Protein AF-A0A7S3WR28-F1 (afdb_monomer_lite)

Organism: Emiliania huxleyi (NCBI:txid2903)

Secondary structure (DSSP, 8-state):
---PPP------------PPP--------------SS---EEEEEE-HHHHEEGGGTEE-HHHHHHHHHHHHHHHHTT-EEEEEE-THHHHHHHHHT-SS--

Radius of gyration: 24.47 Å; chains: 1; bounding box: 45×27×89 Å

Structure (mmCIF, N/CA/C/O backbone):
data_AF-A0A7S3WR28-F1
#
_entry.id   AF-A0A7S3WR28-F1
#
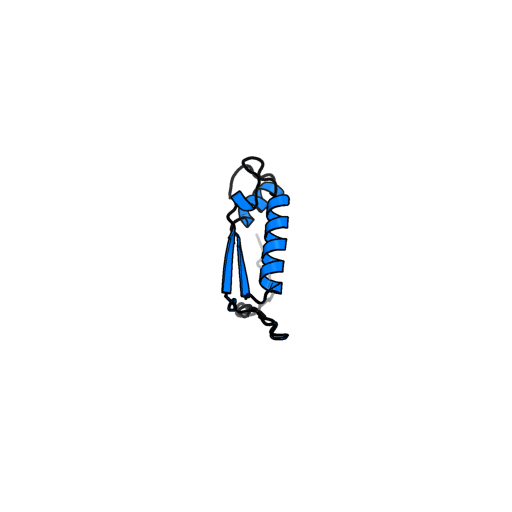loop_
_atom_site.group_PDB
_atom_site.id
_atom_site.type_symbol
_atom_site.label_atom_id
_atom_site.label_alt_id
_atom_site.label_comp_id
_atom_site.label_asym_id
_atom_site.label_entity_id
_atom_site.label_seq_id
_atom_site.pdbx_PDB_ins_code
_atom_site.Cartn_x
_atom_site.Cartn_y
_atom_site.Cartn_z
_atom_site.occupancy
_atom_site.B_iso_or_equiv
_atom_site.auth_seq_id
_atom_site.auth_comp_id
_atom_site.auth_asym_id
_atom_site.auth_atom_id
_atom_site.pdbx_PDB_model_num
ATOM 1 N N . VAL A 1 1 ? -15.924 11.442 -62.438 1.00 41.03 1 VAL A N 1
ATOM 2 C CA . VAL A 1 1 ? -15.064 10.843 -61.392 1.00 41.03 1 VAL A CA 1
ATOM 3 C C . VAL A 1 1 ? -15.562 11.322 -60.028 1.00 41.03 1 VAL A C 1
ATOM 5 O O . VAL A 1 1 ? -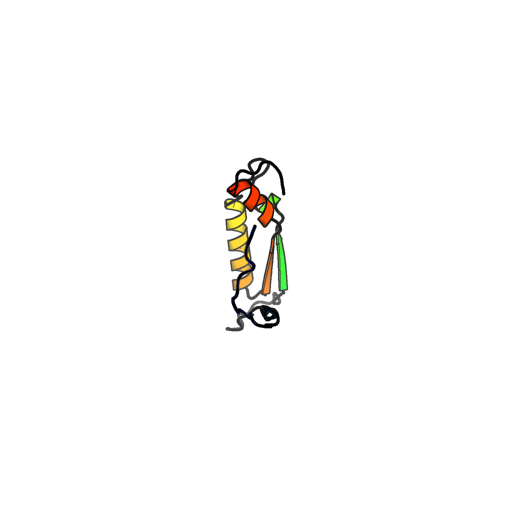15.716 12.518 -59.855 1.00 41.03 1 VAL A O 1
ATOM 8 N N . LYS A 1 2 ? -15.921 10.363 -59.160 1.00 35.69 2 LYS A N 1
ATOM 9 C CA . LYS A 1 2 ? -16.409 10.425 -57.759 1.00 35.69 2 LYS A CA 1
ATOM 10 C C . LYS A 1 2 ? -17.576 11.361 -57.362 1.00 35.69 2 LYS A C 1
ATOM 12 O O . LYS A 1 2 ? -17.423 12.540 -57.084 1.00 35.69 2 LYS A O 1
ATOM 17 N N . THR A 1 3 ? -18.720 10.692 -57.241 1.00 40.25 3 THR A N 1
ATOM 18 C CA . THR A 1 3 ? -19.959 10.932 -56.490 1.00 40.25 3 THR A CA 1
ATOM 19 C C . THR A 1 3 ? -19.765 11.501 -55.074 1.00 40.25 3 THR A C 1
ATOM 21 O O . THR A 1 3 ? -18.980 10.956 -54.300 1.00 40.25 3 THR A O 1
ATOM 24 N N . LEU A 1 4 ? -20.548 12.526 -54.713 1.00 44.28 4 LEU A N 1
ATOM 25 C CA . LEU A 1 4 ? -20.804 12.953 -53.330 1.00 44.28 4 LEU A CA 1
ATOM 26 C C . LEU A 1 4 ? -22.114 12.310 -52.838 1.00 44.28 4 LEU A C 1
ATOM 28 O O . LEU A 1 4 ? -23.133 12.333 -53.523 1.00 44.28 4 LEU A O 1
ATOM 32 N N . THR A 1 5 ? -22.030 11.675 -51.675 1.00 51.81 5 THR A N 1
ATOM 33 C CA . THR A 1 5 ? -23.030 10.839 -50.990 1.00 51.81 5 THR A CA 1
ATOM 34 C C . THR A 1 5 ? -24.138 11.641 -50.287 1.00 51.81 5 THR A C 1
ATOM 36 O O . THR A 1 5 ? -23.849 12.726 -49.785 1.00 51.81 5 THR A O 1
ATOM 39 N N . PRO A 1 6 ? -25.365 11.099 -50.130 1.00 45.88 6 PRO A N 1
ATOM 40 C CA . PRO A 1 6 ? -26.361 11.612 -49.189 1.00 45.88 6 PRO A CA 1
ATOM 41 C C . PRO A 1 6 ? -26.236 10.915 -47.818 1.00 45.88 6 PRO A C 1
ATOM 43 O O . PRO A 1 6 ? -25.781 9.774 -47.753 1.00 45.88 6 PRO A O 1
ATOM 46 N N . GLY A 1 7 ? -26.706 11.545 -46.733 1.00 44.50 7 GLY A N 1
ATOM 47 C CA . GLY A 1 7 ? -27.046 10.805 -45.506 1.00 44.50 7 GLY A CA 1
ATOM 48 C C . GLY A 1 7 ? -26.802 11.516 -44.175 1.00 44.50 7 GLY A C 1
ATOM 49 O O . GLY A 1 7 ? -25.685 11.589 -43.686 1.00 44.50 7 GLY A O 1
ATOM 50 N N . VAL A 1 8 ? -27.910 11.976 -43.603 1.00 52.88 8 VAL A N 1
ATOM 51 C CA . VAL A 1 8 ? -28.191 12.484 -42.250 1.00 52.88 8 VAL A CA 1
ATOM 52 C C . VAL A 1 8 ? -27.505 11.706 -41.109 1.00 52.88 8 VAL A C 1
ATOM 54 O O . VAL A 1 8 ? -27.490 10.479 -41.117 1.00 52.88 8 VAL A O 1
ATOM 57 N N . GLY A 1 9 ? -27.055 12.417 -40.068 1.00 39.56 9 GLY A N 1
ATOM 58 C CA . GLY A 1 9 ? -26.686 11.826 -38.777 1.00 39.56 9 GLY A CA 1
ATOM 59 C C . GLY A 1 9 ? -26.153 12.861 -37.786 1.00 39.56 9 GLY A C 1
ATOM 60 O O . GLY A 1 9 ? -24.954 13.109 -37.733 1.00 39.56 9 GLY A O 1
ATOM 61 N N . SER A 1 10 ? -27.032 13.484 -37.000 1.00 55.06 10 SER A N 1
ATOM 62 C CA . SER A 1 10 ? -26.626 14.248 -35.814 1.00 55.06 10 SER A CA 1
ATOM 63 C C . SER A 1 10 ? -26.111 13.295 -34.730 1.00 55.06 10 SER A C 1
ATOM 65 O O . SER A 1 10 ? -26.762 12.282 -34.475 1.00 55.06 10 SER A O 1
ATOM 67 N N . PRO A 1 11 ? -25.054 13.667 -33.990 1.00 49.28 11 PRO A N 1
ATOM 68 C CA . PRO A 1 11 ? -24.978 13.262 -32.598 1.00 49.28 11 PRO A CA 1
ATOM 69 C C . PRO A 1 11 ? -24.785 14.473 -31.682 1.00 49.28 11 PRO A C 1
ATOM 71 O O . PRO A 1 11 ? -23.755 15.137 -31.669 1.00 49.28 11 PRO A O 1
ATOM 74 N N . LEU A 1 12 ? -25.849 14.730 -30.923 1.00 50.16 12 LEU A N 1
ATOM 75 C CA . LEU A 1 12 ? -25.825 14.830 -29.466 1.00 50.16 12 LEU A CA 1
ATOM 76 C C . LEU A 1 12 ? -24.711 15.697 -28.861 1.00 50.16 12 LEU A C 1
ATOM 78 O O . LEU A 1 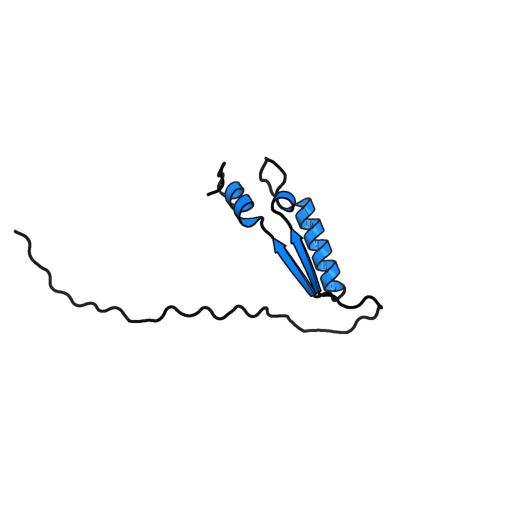12 ? -23.639 15.232 -28.482 1.00 50.16 12 LEU A O 1
ATOM 82 N N . SER A 1 13 ? -25.079 16.961 -28.655 1.00 48.81 13 SER A N 1
ATOM 83 C CA . SER A 1 13 ? -24.653 17.739 -27.495 1.00 48.81 13 SER A CA 1
ATOM 84 C C . SER A 1 13 ? -24.848 16.918 -26.215 1.00 48.81 13 SER A C 1
ATOM 86 O O . SER A 1 13 ? -25.954 16.459 -25.926 1.00 48.81 13 SER A O 1
ATOM 88 N N . GLY A 1 14 ? -23.778 16.741 -25.450 1.00 53.94 14 GLY A N 1
ATOM 89 C CA . GLY A 1 14 ? -23.828 16.231 -24.087 1.00 53.94 14 GLY A CA 1
ATOM 90 C C . GLY A 1 14 ? -22.627 16.773 -23.317 1.00 53.94 14 GLY A C 1
ATOM 91 O O . GLY A 1 14 ? -21.497 16.521 -23.739 1.00 53.94 14 GLY A O 1
ATOM 92 N N . PRO A 1 15 ? -22.812 17.540 -22.228 1.00 53.28 15 PRO A N 1
ATOM 93 C CA . PRO A 1 15 ? -21.691 17.955 -21.400 1.00 53.28 15 PRO A CA 1
ATOM 94 C C . PRO A 1 15 ? -21.058 16.715 -20.768 1.00 53.28 15 PRO A C 1
ATOM 96 O O . PRO A 1 15 ? -21.758 15.827 -20.277 1.00 53.28 15 PRO A O 1
ATOM 99 N N . MET A 1 16 ? -19.725 16.663 -20.791 1.00 52.41 16 MET A N 1
ATOM 100 C CA . MET A 1 16 ? -18.943 15.673 -20.060 1.00 52.41 16 MET A CA 1
ATOM 101 C C . MET A 1 16 ? -19.457 15.621 -18.622 1.00 52.41 16 MET A C 1
ATOM 103 O O . MET A 1 16 ? -19.390 16.613 -17.897 1.00 52.41 16 MET A O 1
ATOM 107 N N . SER A 1 17 ? -20.027 14.474 -18.252 1.00 52.66 17 SER A N 1
ATOM 108 C CA . SER A 1 17 ? -20.491 14.195 -16.902 1.00 52.66 17 SER A CA 1
ATOM 109 C C . SER A 1 17 ? -19.357 14.516 -15.935 1.00 52.66 17 SER A C 1
ATOM 111 O O . SER A 1 17 ? -18.307 13.874 -15.942 1.00 52.66 17 SER A O 1
ATOM 113 N N . SER A 1 18 ? -19.559 15.557 -15.133 1.00 51.09 18 SER A N 1
ATOM 114 C CA . SER A 1 18 ? -18.756 15.826 -13.956 1.00 51.09 18 SER A CA 1
ATOM 115 C C . SER A 1 18 ? -18.810 14.576 -13.086 1.00 51.09 18 SER A C 1
ATOM 117 O O . SER A 1 18 ? -19.857 14.273 -12.507 1.00 51.09 18 SER A O 1
ATOM 119 N N . HIS A 1 19 ? -17.708 13.833 -13.001 1.00 43.03 19 HIS A N 1
ATOM 120 C CA . HIS A 1 19 ? -17.576 12.824 -11.963 1.00 43.03 19 HIS A CA 1
ATOM 121 C C . HIS A 1 19 ? -17.836 13.517 -10.619 1.00 43.03 19 HIS A C 1
ATOM 123 O O . HIS A 1 19 ? -17.161 14.509 -10.320 1.00 43.03 19 HIS A O 1
ATOM 129 N N . PRO A 1 20 ? -18.813 13.059 -9.816 1.00 54.53 20 PRO A N 1
ATOM 130 C CA . PRO A 1 20 ? -18.969 13.598 -8.480 1.00 54.53 20 PRO A CA 1
ATOM 131 C C . PRO A 1 20 ? -17.658 13.360 -7.720 1.00 54.53 20 PRO A C 1
ATOM 133 O O . PRO A 1 20 ? -17.039 12.302 -7.900 1.00 54.53 20 PRO A O 1
ATOM 136 N N . PRO A 1 21 ? -17.212 14.304 -6.875 1.00 58.47 21 PRO A N 1
ATOM 137 C CA . PRO A 1 21 ? -16.096 14.039 -5.986 1.00 58.47 21 PRO A CA 1
ATOM 138 C C . PRO A 1 21 ? -16.422 12.771 -5.194 1.00 58.47 21 PRO A C 1
ATOM 140 O O . PRO A 1 21 ? -17.474 12.684 -4.551 1.00 58.47 21 PRO A O 1
ATOM 143 N N . VAL A 1 22 ? -15.537 11.769 -5.270 1.00 57.19 22 VAL A N 1
ATOM 144 C CA . VAL A 1 22 ? -15.604 10.600 -4.394 1.00 57.19 22 VAL A CA 1
ATOM 145 C C . VAL A 1 22 ? -15.491 11.149 -2.978 1.00 57.19 22 VAL A C 1
ATOM 147 O O . VAL A 1 22 ? -14.435 11.573 -2.516 1.00 57.19 22 VAL A O 1
ATOM 150 N N . SER A 1 23 ? -16.632 11.250 -2.310 1.00 44.53 23 SER A N 1
ATOM 151 C CA . SER A 1 23 ? -16.656 11.584 -0.899 1.00 44.53 23 SER A CA 1
ATOM 152 C C . SER A 1 23 ? -16.077 10.360 -0.196 1.00 44.53 23 SER A C 1
ATOM 154 O O . SER A 1 23 ? -16.617 9.264 -0.395 1.00 44.53 23 SER A O 1
ATOM 156 N N . PRO A 1 24 ? -14.978 10.474 0.573 1.00 47.62 24 PRO A N 1
ATOM 157 C CA . PRO A 1 24 ? -14.525 9.355 1.374 1.00 47.62 24 PRO A CA 1
ATOM 158 C C . PRO A 1 24 ? -15.686 8.988 2.295 1.00 47.62 24 PRO A C 1
ATOM 160 O O . PRO A 1 24 ? -16.102 9.779 3.141 1.00 47.62 24 PRO A O 1
ATOM 163 N N . LYS A 1 25 ? -16.260 7.799 2.088 1.00 51.78 25 LYS A N 1
ATOM 164 C CA . LYS A 1 25 ? -17.214 7.214 3.025 1.00 51.78 25 LYS A CA 1
ATOM 165 C C . LYS A 1 25 ? -16.424 6.879 4.286 1.00 51.78 25 LYS A C 1
ATOM 167 O O . LYS A 1 25 ? -15.958 5.756 4.450 1.00 51.78 25 LYS A O 1
ATOM 172 N N . LEU A 1 26 ? -16.230 7.875 5.148 1.00 55.16 26 LEU A N 1
ATOM 173 C CA . LEU A 1 26 ? -15.760 7.670 6.506 1.00 55.16 26 LEU A CA 1
ATOM 174 C C . LEU A 1 26 ? -16.926 7.023 7.252 1.00 55.16 26 LEU A C 1
ATOM 176 O O . LEU A 1 26 ? -17.815 7.700 7.769 1.00 55.16 26 LEU A O 1
ATOM 180 N N . SER A 1 27 ? -16.977 5.695 7.189 1.00 53.34 27 SER A N 1
ATOM 181 C CA . SER A 1 27 ? -17.922 4.874 7.930 1.00 53.34 27 SER A CA 1
ATOM 182 C C . SER A 1 27 ? -17.753 5.173 9.417 1.00 53.34 27 SER A C 1
ATOM 184 O O . SER A 1 27 ? -16.829 4.671 10.054 1.00 53.34 27 SER A O 1
ATOM 186 N N . ARG A 1 28 ? -18.626 6.013 9.971 1.00 66.06 28 ARG A N 1
ATOM 187 C CA . ARG A 1 28 ? -18.820 6.077 11.415 1.00 66.06 28 ARG A CA 1
ATOM 188 C C . ARG A 1 28 ? -19.801 4.984 11.778 1.00 66.06 28 ARG A C 1
ATOM 190 O O . ARG A 1 28 ? -21.005 5.179 11.663 1.00 66.06 28 ARG A O 1
ATOM 197 N N . ASP A 1 29 ? -19.269 3.858 12.224 1.00 60.69 29 ASP A N 1
ATOM 198 C CA . ASP A 1 29 ? -19.992 3.019 13.162 1.00 60.69 29 ASP A CA 1
ATOM 199 C C . ASP A 1 29 ? -19.019 2.461 14.212 1.00 60.69 29 ASP A C 1
ATOM 201 O O . ASP A 1 29 ? -18.128 1.677 13.888 1.00 60.69 29 ASP A O 1
ATOM 205 N N . ARG A 1 30 ? -19.249 2.895 15.461 1.00 59.88 30 ARG A N 1
ATOM 206 C CA . ARG A 1 30 ? -19.081 2.150 16.723 1.00 59.88 30 ARG A CA 1
ATOM 207 C C . ARG A 1 30 ? -18.000 2.540 17.761 1.00 59.88 30 ARG A C 1
ATOM 209 O O . ARG A 1 30 ? -16.815 2.654 17.482 1.00 59.88 30 ARG A O 1
ATOM 216 N N . ALA A 1 31 ? -18.556 2.624 18.983 1.00 53.34 31 ALA A N 1
ATOM 217 C CA . ALA A 1 31 ? -18.125 2.460 20.384 1.00 53.34 31 ALA A CA 1
ATOM 218 C C . ALA A 1 31 ? -16.801 3.061 20.915 1.00 53.34 31 ALA A C 1
ATOM 220 O O . ALA A 1 31 ? -15.735 2.812 20.362 1.00 53.34 31 ALA A O 1
ATOM 221 N N . PRO A 1 32 ? -16.844 3.742 22.084 1.00 57.22 32 PRO A N 1
ATOM 222 C CA . PRO A 1 32 ? -15.655 4.191 22.795 1.00 57.22 32 PRO A CA 1
ATOM 223 C C . PRO A 1 32 ? -15.057 3.035 23.614 1.00 57.22 32 PRO A C 1
ATOM 225 O O . PRO A 1 32 ? -15.641 2.591 24.601 1.00 57.22 32 PRO A O 1
ATOM 228 N N . GLY A 1 33 ? -13.889 2.545 23.203 1.00 50.09 33 GLY A N 1
ATOM 229 C CA . GLY A 1 33 ? -13.024 1.703 24.032 1.00 50.09 33 GLY A CA 1
ATOM 230 C C . GLY A 1 33 ? -12.023 2.581 24.781 1.00 50.09 33 GLY A C 1
ATOM 231 O O . GLY A 1 33 ? -11.346 3.395 24.159 1.00 50.09 33 GLY A O 1
ATOM 232 N N . GLY A 1 34 ? -11.983 2.466 26.109 1.00 55.44 34 GLY A N 1
ATOM 233 C CA . GLY A 1 34 ? -11.147 3.280 26.991 1.00 55.44 34 GLY A CA 1
ATOM 234 C C . GLY A 1 34 ? -9.642 3.011 26.877 1.00 55.44 34 GLY A C 1
ATOM 235 O O . GLY A 1 34 ? -9.210 1.903 26.568 1.00 55.44 34 GLY A O 1
ATOM 236 N N . GLY A 1 35 ? -8.866 4.053 27.178 1.00 51.31 35 GLY A N 1
ATOM 237 C CA . GLY A 1 35 ? -7.405 4.067 27.226 1.00 51.31 35 GLY A CA 1
ATOM 238 C C . GLY A 1 35 ? -6.887 5.411 26.722 1.00 51.31 35 GLY A C 1
ATOM 239 O O . GLY A 1 35 ? -7.108 5.757 25.567 1.00 51.31 35 GLY A O 1
ATOM 240 N N . ASP A 1 36 ? -6.254 6.182 27.602 1.00 58.03 36 ASP A N 1
ATOM 241 C CA . ASP A 1 36 ? -5.774 7.556 27.397 1.00 58.03 36 ASP A CA 1
ATOM 242 C C . ASP A 1 36 ? -4.574 7.631 26.430 1.00 58.03 36 ASP A C 1
ATOM 244 O O . ASP A 1 36 ? -3.435 7.905 26.792 1.00 58.03 36 ASP A O 1
ATOM 248 N N . GLY A 1 37 ? -4.836 7.312 25.167 1.00 61.38 37 GLY A N 1
ATOM 249 C CA . GLY A 1 37 ? -4.007 7.643 24.021 1.00 61.38 37 GLY A CA 1
ATOM 250 C C . GLY A 1 37 ? -4.956 8.183 22.967 1.00 61.38 37 GLY A C 1
ATOM 251 O O . GLY A 1 37 ? -5.633 7.409 22.296 1.00 61.38 37 GLY A O 1
ATOM 252 N N . GLY A 1 38 ? -5.090 9.508 22.898 1.00 79.75 38 GLY A N 1
ATOM 253 C CA . GLY A 1 38 ? -6.088 10.165 22.058 1.00 79.75 38 GLY A CA 1
ATOM 254 C C . GLY A 1 38 ? -6.135 9.603 20.632 1.00 79.75 38 GLY A C 1
ATOM 255 O O . GLY A 1 38 ? -5.107 9.324 20.013 1.00 79.75 38 GLY A O 1
ATOM 256 N N . ARG A 1 39 ? -7.352 9.443 20.100 1.00 87.19 39 ARG A N 1
ATOM 257 C CA . ARG A 1 39 ? -7.564 9.147 18.678 1.00 87.19 39 ARG A CA 1
ATOM 258 C C . ARG A 1 39 ? -6.850 10.209 17.835 1.00 87.19 39 ARG A C 1
ATOM 260 O O . ARG A 1 39 ? -6.979 11.403 18.096 1.00 87.19 39 ARG A O 1
ATOM 267 N N . CYS A 1 40 ? -6.132 9.767 16.813 1.00 93.00 40 CYS A N 1
ATOM 268 C CA . CYS A 1 40 ? -5.316 10.630 15.965 1.00 93.00 40 CYS A CA 1
ATOM 269 C C . CYS A 1 40 ? -5.552 10.271 14.508 1.00 93.00 40 CYS A C 1
ATOM 271 O O . CYS A 1 40 ? -5.781 9.102 14.187 1.00 93.00 40 CYS A O 1
ATOM 273 N N . THR A 1 41 ? -5.419 11.267 13.638 1.00 96.75 41 THR A N 1
ATOM 274 C CA . THR A 1 41 ? -5.289 11.036 12.203 1.00 96.75 41 THR A CA 1
ATOM 275 C C . THR A 1 41 ? -3.837 10.707 11.889 1.00 96.75 41 THR A C 1
ATOM 277 O O . THR A 1 41 ? -2.945 11.515 12.145 1.00 96.75 41 THR A O 1
ATOM 280 N N . ILE A 1 42 ? -3.591 9.525 11.331 1.00 97.44 42 ILE A N 1
ATOM 281 C CA . ILE A 1 42 ? -2.256 9.022 11.009 1.00 97.44 42 ILE A CA 1
ATOM 282 C C . ILE A 1 42 ? -2.140 8.884 9.495 1.00 97.44 42 ILE A C 1
ATOM 284 O O . ILE A 1 42 ? -2.831 8.073 8.877 1.00 97.44 42 ILE A O 1
ATOM 288 N N . VAL A 1 43 ? -1.234 9.657 8.896 1.00 97.38 43 VAL A N 1
ATOM 289 C CA . VAL A 1 43 ? -0.895 9.547 7.474 1.00 97.38 43 VAL A CA 1
ATOM 290 C C . VAL A 1 43 ? 0.372 8.715 7.337 1.00 97.38 43 VAL A C 1
ATOM 292 O O . VAL A 1 43 ? 1.460 9.152 7.705 1.00 97.38 43 VAL A O 1
ATOM 295 N N . VAL A 1 44 ? 0.238 7.516 6.782 1.00 97.00 44 VAL A N 1
ATOM 296 C CA . VAL A 1 44 ? 1.366 6.638 6.478 1.00 97.00 44 VAL A CA 1
ATOM 297 C C . VAL A 1 44 ? 1.724 6.810 5.011 1.00 97.00 44 VAL A C 1
ATOM 299 O O . VAL A 1 44 ? 0.931 6.501 4.122 1.00 97.00 44 VAL A O 1
ATOM 302 N N . LYS A 1 45 ? 2.929 7.314 4.746 1.00 96.12 45 LYS A N 1
ATOM 303 C CA . LYS A 1 45 ? 3.466 7.434 3.390 1.00 96.12 45 LYS A CA 1
ATOM 304 C C . LYS A 1 45 ? 4.467 6.318 3.130 1.00 96.12 45 LYS A C 1
ATOM 306 O O . LYS A 1 45 ? 5.410 6.145 3.894 1.00 96.12 45 LYS A O 1
ATOM 311 N N . VAL A 1 46 ? 4.297 5.624 2.010 1.00 94.62 46 VAL A N 1
ATOM 312 C CA . VAL A 1 46 ? 5.224 4.590 1.540 1.00 94.62 46 VAL A CA 1
ATOM 313 C C . VAL A 1 46 ? 5.762 4.927 0.155 1.00 94.62 46 VAL A C 1
ATOM 315 O O . VAL A 1 46 ? 5.017 5.252 -0.776 1.00 94.62 46 VAL A O 1
ATOM 318 N N . GLY A 1 47 ? 7.086 4.891 0.036 1.00 91.25 47 GLY A N 1
ATOM 319 C CA . GLY A 1 47 ? 7.787 5.119 -1.221 1.00 91.25 47 GLY A CA 1
ATOM 320 C C . GLY A 1 47 ? 7.823 3.865 -2.091 1.00 91.25 47 GLY A C 1
ATOM 321 O O . GLY A 1 47 ? 7.557 2.753 -1.637 1.00 91.25 47 GLY A O 1
ATOM 322 N N . THR A 1 48 ? 8.207 4.037 -3.354 1.00 87.94 48 THR A N 1
ATOM 323 C CA . THR A 1 48 ? 8.332 2.934 -4.317 1.00 87.94 48 THR A CA 1
ATOM 324 C C . THR A 1 48 ? 9.332 1.872 -3.848 1.00 87.94 48 THR A C 1
ATOM 326 O O . THR A 1 48 ? 9.034 0.688 -3.943 1.00 87.94 48 THR A O 1
ATOM 329 N N . SER A 1 49 ? 10.458 2.273 -3.250 1.00 86.50 49 SER A N 1
ATOM 330 C CA . SER A 1 49 ? 11.470 1.365 -2.680 1.00 86.50 49 SER A CA 1
ATOM 331 C C . SER A 1 49 ? 11.007 0.600 -1.435 1.00 86.50 49 SER A C 1
ATOM 333 O O . SER A 1 49 ? 11.625 -0.388 -1.058 1.00 86.50 49 SER A O 1
ATOM 335 N N . SER A 1 50 ? 9.923 1.033 -0.785 1.00 85.00 50 SER A N 1
ATOM 336 C CA . SER A 1 50 ? 9.303 0.302 0.331 1.00 85.00 50 SER A CA 1
ATOM 337 C C . SER A 1 50 ? 8.317 -0.766 -0.153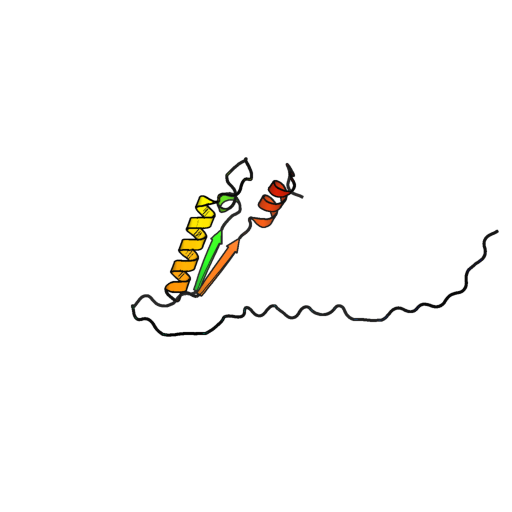 1.00 85.00 50 SER A C 1
ATOM 339 O O . SER A 1 50 ? 7.976 -1.675 0.597 1.00 85.00 50 SER A O 1
ATOM 341 N N . ILE A 1 51 ? 7.835 -0.642 -1.394 1.00 87.00 51 ILE A N 1
ATOM 342 C CA . ILE A 1 51 ? 6.865 -1.554 -2.018 1.00 87.00 51 ILE A CA 1
ATOM 343 C C . ILE A 1 51 ? 7.564 -2.536 -2.965 1.00 87.00 51 ILE A C 1
ATOM 345 O O . ILE A 1 51 ? 7.088 -3.657 -3.138 1.00 87.00 51 ILE A O 1
ATOM 349 N N . LEU A 1 52 ? 8.686 -2.131 -3.562 1.00 86.31 52 LEU A N 1
ATOM 350 C CA . LEU A 1 52 ? 9.483 -2.923 -4.495 1.00 86.31 52 LEU A CA 1
ATOM 351 C C . LEU A 1 52 ? 10.839 -3.288 -3.888 1.00 86.31 52 LEU A C 1
ATOM 353 O O . LEU A 1 52 ? 11.506 -2.455 -3.281 1.00 86.31 52 LEU A O 1
ATOM 357 N N . ARG A 1 53 ? 11.265 -4.535 -4.085 1.00 81.50 53 ARG A N 1
ATOM 358 C CA . ARG A 1 53 ? 12.555 -5.070 -3.662 1.00 81.50 53 ARG A CA 1
ATOM 359 C C . ARG A 1 53 ? 13.618 -4.739 -4.710 1.00 81.50 53 ARG A C 1
ATOM 361 O O . ARG A 1 53 ? 13.786 -5.475 -5.681 1.00 81.50 53 ARG A O 1
ATOM 368 N N . GLY A 1 54 ? 14.348 -3.656 -4.464 1.00 69.50 54 GLY A N 1
ATOM 369 C CA . GLY A 1 54 ? 15.551 -3.282 -5.209 1.00 69.50 54 GLY A CA 1
ATOM 370 C C . GLY A 1 54 ? 15.391 -3.271 -6.735 1.00 69.50 54 GLY A C 1
ATOM 371 O O . GLY A 1 54 ? 14.301 -3.146 -7.290 1.00 69.50 54 GLY A O 1
ATOM 372 N N . ASP A 1 55 ? 16.522 -3.439 -7.392 1.00 62.69 55 ASP A N 1
ATOM 373 C CA . ASP A 1 55 ? 16.778 -3.544 -8.828 1.00 62.69 55 ASP A CA 1
ATOM 374 C C . ASP A 1 55 ? 16.011 -4.678 -9.533 1.00 62.69 55 ASP A C 1
ATOM 376 O O . ASP A 1 55 ? 15.800 -4.617 -10.740 1.00 62.69 55 ASP A O 1
ATOM 380 N N . SER A 1 56 ? 15.486 -5.661 -8.792 1.00 65.19 56 SER A N 1
ATOM 381 C CA . SER A 1 56 ? 14.623 -6.711 -9.359 1.00 65.19 56 SER A CA 1
ATOM 382 C C . SER A 1 56 ? 13.212 -6.231 -9.725 1.00 65.19 56 SER A C 1
ATOM 384 O O . SER A 1 56 ? 12.479 -6.939 -10.415 1.00 65.19 56 SER A O 1
ATOM 386 N N . GLY A 1 57 ? 12.776 -5.079 -9.196 1.00 70.19 57 GLY A N 1
ATOM 387 C CA . GLY A 1 57 ? 11.418 -4.559 -9.388 1.00 70.19 57 GLY A CA 1
ATOM 388 C C . GLY A 1 57 ? 10.305 -5.433 -8.791 1.00 70.19 57 GLY A C 1
ATOM 389 O O . GLY A 1 57 ? 9.130 -5.123 -8.968 1.00 70.19 57 GLY A O 1
ATOM 390 N N . THR A 1 58 ? 10.636 -6.521 -8.088 1.00 82.75 58 THR A N 1
ATOM 391 C CA . THR A 1 58 ? 9.651 -7.449 -7.510 1.00 82.75 58 THR A CA 1
ATOM 392 C C . THR A 1 58 ? 8.962 -6.850 -6.288 1.00 82.75 58 THR A C 1
ATOM 394 O O . THR A 1 58 ? 9.539 -6.030 -5.581 1.00 82.75 58 THR A O 1
ATOM 397 N N . LEU A 1 59 ? 7.724 -7.253 -5.992 1.00 85.88 59 LEU A N 1
ATOM 398 C CA . LEU A 1 59 ? 7.019 -6.769 -4.800 1.00 85.88 59 LEU A CA 1
ATOM 399 C C . LEU A 1 59 ? 7.717 -7.223 -3.505 1.00 85.88 59 LEU A C 1
ATOM 401 O O . LEU A 1 59 ? 7.989 -8.408 -3.301 1.00 85.88 59 LEU A O 1
ATOM 405 N N . ALA A 1 60 ? 7.913 -6.292 -2.573 1.00 90.19 60 ALA A N 1
ATOM 406 C CA . ALA A 1 60 ? 8.384 -6.559 -1.219 1.00 90.19 60 ALA A CA 1
ATOM 407 C C . ALA A 1 60 ? 7.231 -7.091 -0.342 1.00 90.19 60 ALA A C 1
ATOM 409 O O . ALA A 1 60 ? 6.741 -6.410 0.558 1.00 90.19 60 ALA A O 1
ATOM 410 N N . LEU A 1 61 ? 6.772 -8.317 -0.619 1.00 91.50 61 LEU A N 1
ATOM 411 C CA . LEU A 1 61 ? 5.574 -8.898 0.008 1.00 91.50 61 LEU A CA 1
ATOM 412 C C . LEU A 1 61 ? 5.632 -8.922 1.541 1.00 91.50 61 LEU A C 1
ATOM 414 O O . LEU A 1 61 ? 4.643 -8.600 2.189 1.00 91.50 61 LEU A O 1
ATOM 418 N N . SER A 1 62 ? 6.789 -9.237 2.125 1.00 92.38 62 SER A N 1
ATOM 419 C CA . SER A 1 62 ? 6.981 -9.241 3.582 1.00 92.38 62 SER A CA 1
ATOM 420 C C . SER A 1 62 ? 6.769 -7.850 4.192 1.00 92.38 62 SER A C 1
ATOM 422 O O . SER A 1 62 ? 6.118 -7.707 5.224 1.00 92.38 62 SER A O 1
ATOM 424 N N . THR A 1 63 ? 7.272 -6.809 3.523 1.00 91.88 63 THR A N 1
ATOM 425 C CA . THR A 1 63 ? 7.099 -5.413 3.941 1.00 91.88 63 THR A CA 1
ATOM 426 C C . THR A 1 63 ? 5.646 -4.974 3.802 1.00 91.88 63 THR A C 1
ATOM 428 O O . THR A 1 63 ? 5.114 -4.325 4.698 1.00 91.88 63 THR A O 1
ATOM 431 N N . LEU A 1 64 ? 4.982 -5.366 2.711 1.00 93.00 64 LEU A N 1
ATOM 432 C CA . LEU A 1 64 ? 3.560 -5.092 2.502 1.00 93.00 64 LEU A CA 1
ATOM 433 C C . LEU A 1 64 ? 2.681 -5.771 3.558 1.00 93.00 64 LEU A C 1
ATOM 435 O O . LEU A 1 64 ? 1.767 -5.130 4.066 1.00 93.00 64 LEU A O 1
ATOM 439 N N . ALA A 1 65 ? 2.964 -7.023 3.920 1.00 96.25 65 ALA A N 1
ATOM 440 C CA . ALA A 1 65 ? 2.224 -7.739 4.958 1.00 96.25 65 ALA A CA 1
ATOM 441 C C . ALA A 1 65 ? 2.336 -7.029 6.318 1.00 96.25 65 ALA A C 1
ATOM 443 O O . ALA A 1 65 ? 1.320 -6.672 6.911 1.00 96.25 65 ALA A O 1
ATOM 444 N N . CYS A 1 66 ? 3.562 -6.710 6.746 1.00 96.38 66 CYS A N 1
ATOM 445 C CA . CYS A 1 66 ? 3.812 -5.978 7.991 1.00 96.38 66 CYS A CA 1
ATOM 446 C C . CYS A 1 66 ? 3.147 -4.589 7.999 1.00 96.38 66 CYS A C 1
ATOM 448 O O . CYS A 1 66 ? 2.551 -4.170 8.996 1.00 96.38 66 CYS A O 1
ATOM 450 N N . LEU A 1 67 ? 3.185 -3.880 6.866 1.00 95.88 67 LEU A N 1
ATOM 451 C CA . LEU A 1 67 ? 2.484 -2.609 6.707 1.00 95.88 67 LEU A CA 1
ATOM 452 C C . LEU A 1 67 ? 0.974 -2.788 6.898 1.00 95.88 67 LEU A C 1
ATOM 454 O O . LEU A 1 67 ? 0.369 -2.048 7.669 1.00 95.88 67 LEU A O 1
ATOM 458 N N . VAL A 1 68 ? 0.360 -3.764 6.226 1.00 96.88 68 VAL A N 1
ATOM 459 C CA . VAL A 1 68 ? -1.082 -4.028 6.334 1.00 96.88 68 VAL A CA 1
ATOM 460 C C . VAL A 1 68 ? -1.476 -4.377 7.771 1.00 96.88 68 VAL A C 1
ATOM 462 O O . VAL A 1 68 ? -2.440 -3.805 8.278 1.00 96.88 68 VAL A O 1
ATOM 465 N N . GLU A 1 69 ? -0.713 -5.233 8.453 1.00 98.19 69 GLU A N 1
ATOM 466 C CA . GLU A 1 69 ? -0.933 -5.580 9.865 1.00 98.19 69 GLU A CA 1
ATOM 467 C C . GLU A 1 69 ? -0.842 -4.354 10.783 1.00 98.19 69 GLU A C 1
ATOM 469 O O . GLU A 1 69 ? -1.691 -4.150 11.658 1.00 98.19 69 GLU A O 1
ATOM 474 N N . THR A 1 70 ? 0.142 -3.486 10.545 1.00 97.44 70 THR A N 1
ATOM 475 C CA . THR A 1 70 ? 0.318 -2.238 11.298 1.00 97.44 70 THR A CA 1
ATOM 476 C C . THR A 1 70 ? -0.874 -1.300 11.100 1.00 97.44 70 THR A C 1
ATOM 478 O O . THR A 1 70 ? -1.443 -0.799 12.072 1.00 97.44 70 THR A O 1
ATOM 481 N N . LEU A 1 71 ? -1.305 -1.087 9.852 1.00 97.69 71 LEU A N 1
ATOM 482 C CA . LEU A 1 71 ? -2.449 -0.225 9.533 1.00 97.69 71 LEU A CA 1
ATOM 483 C C . LEU A 1 71 ? -3.754 -0.783 10.115 1.00 97.69 71 LEU A C 1
ATOM 485 O O . LEU A 1 71 ? -4.566 -0.022 10.644 1.00 97.69 71 LEU A O 1
ATOM 489 N N . ALA A 1 72 ? -3.950 -2.103 10.053 1.00 97.69 72 ALA A N 1
ATOM 490 C CA . ALA A 1 72 ? -5.100 -2.775 10.650 1.00 97.69 72 ALA A CA 1
ATOM 491 C C . ALA A 1 72 ? -5.121 -2.596 12.173 1.00 97.69 72 ALA A C 1
ATOM 493 O O . ALA A 1 72 ? -6.157 -2.246 12.735 1.00 97.69 72 ALA A O 1
ATOM 494 N N . THR A 1 73 ? -3.967 -2.742 12.828 1.00 97.38 73 THR A N 1
ATOM 495 C CA . THR A 1 73 ? -3.822 -2.542 14.275 1.00 97.38 73 THR A CA 1
ATOM 496 C C . THR A 1 73 ? -4.134 -1.101 14.682 1.00 97.38 73 THR A C 1
ATOM 498 O O . THR A 1 73 ? -4.871 -0.880 15.639 1.00 97.38 73 THR A O 1
ATOM 501 N N . LEU A 1 74 ? -3.627 -0.105 13.947 1.00 96.00 74 LEU A N 1
ATOM 502 C CA . LEU A 1 74 ? -3.911 1.309 14.221 1.00 96.00 74 LEU A CA 1
ATOM 503 C C . LEU A 1 74 ? -5.403 1.634 14.063 1.00 96.00 74 LEU A C 1
ATOM 505 O O . LEU A 1 74 ? -5.977 2.317 14.909 1.00 96.00 74 LEU A O 1
ATOM 509 N N . ARG A 1 75 ? -6.054 1.095 13.027 1.00 95.88 75 ARG A N 1
ATOM 510 C CA . ARG A 1 75 ? -7.506 1.242 12.848 1.00 95.88 75 ARG A CA 1
ATOM 511 C C . ARG A 1 75 ? -8.294 0.560 13.965 1.00 95.88 75 ARG A C 1
ATOM 513 O O . ARG A 1 75 ? -9.241 1.149 14.472 1.00 95.88 75 ARG A O 1
ATOM 520 N N . ALA A 1 76 ? -7.891 -0.642 14.383 1.00 96.00 76 ALA A N 1
ATOM 521 C CA . ALA A 1 76 ? -8.527 -1.367 15.486 1.00 96.00 76 ALA A CA 1
ATOM 522 C C . ALA A 1 76 ? -8.399 -0.632 16.834 1.00 96.00 76 ALA A C 1
ATOM 524 O O . ALA A 1 76 ? -9.273 -0.757 17.685 1.00 96.00 76 ALA A O 1
ATOM 525 N N . ARG A 1 77 ? -7.344 0.175 17.008 1.00 94.56 77 ARG A N 1
ATOM 526 C CA . ARG A 1 77 ? -7.154 1.069 18.164 1.00 94.56 77 ARG A CA 1
ATOM 527 C C . ARG A 1 77 ? -7.962 2.373 18.086 1.00 94.56 77 ARG A C 1
ATOM 529 O O . ARG A 1 77 ? -7.891 3.176 19.007 1.00 94.56 77 ARG A O 1
ATOM 536 N N . GLY A 1 78 ? -8.728 2.595 17.016 1.00 94.81 78 GLY A N 1
ATOM 537 C CA . GLY A 1 78 ? -9.592 3.769 16.863 1.00 94.81 78 GLY A CA 1
ATOM 538 C C . GLY A 1 78 ? -8.927 4.991 16.221 1.00 94.81 78 GLY A C 1
ATOM 539 O O . GLY A 1 78 ? -9.476 6.088 16.310 1.00 94.81 78 GLY A O 1
ATOM 540 N N . HIS A 1 79 ? -7.764 4.834 15.577 1.00 95.69 79 HIS A N 1
ATOM 541 C CA . HIS A 1 79 ? -7.139 5.911 14.804 1.00 95.69 79 HIS A CA 1
ATOM 542 C C . HIS A 1 79 ? -7.742 6.023 13.394 1.00 95.69 79 HIS A C 1
ATOM 544 O O . HIS A 1 79 ? -8.042 5.016 12.745 1.00 95.69 79 HIS A O 1
ATOM 550 N N . ASP A 1 80 ? -7.831 7.253 12.886 1.00 96.25 80 ASP A N 1
ATOM 551 C CA . ASP A 1 80 ? -8.165 7.528 11.489 1.00 96.25 80 ASP A CA 1
ATOM 552 C C . ASP A 1 80 ? -6.897 7.380 10.643 1.00 96.25 80 ASP A C 1
ATOM 554 O O . ASP A 1 80 ? -5.979 8.194 10.721 1.00 96.25 80 ASP A O 1
ATOM 558 N N . VAL A 1 81 ? -6.808 6.321 9.840 1.00 97.06 81 VAL A N 1
ATOM 559 C CA . VAL A 1 81 ? -5.579 5.983 9.107 1.00 97.06 81 VAL A CA 1
ATOM 560 C C . VAL A 1 81 ? -5.728 6.278 7.617 1.00 97.06 81 VAL A C 1
ATOM 562 O O . VAL A 1 81 ? -6.663 5.803 6.973 1.00 97.06 81 VAL A O 1
ATOM 565 N N . VAL A 1 82 ? -4.762 7.003 7.052 1.00 97.62 82 VAL A N 1
ATOM 566 C CA . VAL A 1 82 ? -4.649 7.292 5.616 1.00 97.62 82 VAL A CA 1
ATOM 567 C C . VAL A 1 82 ? -3.332 6.726 5.092 1.00 97.62 82 VAL A C 1
ATOM 569 O O . VAL A 1 82 ? -2.267 7.058 5.602 1.00 97.62 82 VAL A O 1
ATOM 572 N N . LEU A 1 83 ? -3.391 5.895 4.050 1.00 96.88 83 LEU A N 1
ATOM 573 C CA . LEU A 1 83 ? -2.212 5.371 3.356 1.00 96.88 83 LEU A CA 1
ATOM 574 C C . LEU A 1 83 ? -1.993 6.125 2.038 1.00 96.88 83 LEU A C 1
ATOM 576 O O . LEU A 1 83 ? -2.898 6.202 1.210 1.00 96.88 83 LEU A O 1
ATOM 580 N N . VAL A 1 84 ? -0.776 6.622 1.814 1.00 97.31 84 VAL A N 1
ATOM 581 C CA . VAL A 1 84 ? -0.351 7.272 0.564 1.00 97.31 84 VAL A CA 1
ATOM 582 C C . VAL A 1 84 ? 0.826 6.502 -0.032 1.00 97.31 84 VAL A C 1
ATOM 584 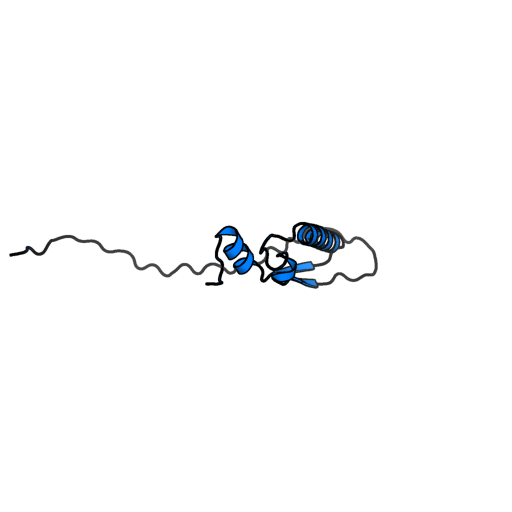O O . VAL A 1 84 ? 1.836 6.310 0.643 1.00 97.31 84 VAL A O 1
ATOM 587 N N . SER A 1 85 ? 0.735 6.087 -1.302 1.00 93.44 85 SER A N 1
ATOM 588 C CA . SER A 1 85 ? 1.784 5.296 -1.968 1.00 93.44 85 SER A CA 1
ATOM 589 C C . SER A 1 85 ? 2.195 5.852 -3.337 1.00 93.44 85 SER A C 1
ATOM 591 O O . SER A 1 85 ? 1.351 6.343 -4.081 1.00 93.44 85 SER A O 1
ATOM 593 N N . SER A 1 86 ? 3.488 5.765 -3.683 1.00 88.62 86 SER A N 1
ATOM 594 C CA . SER A 1 86 ? 4.035 6.179 -4.995 1.00 88.62 86 SER A CA 1
ATOM 595 C C . SER A 1 86 ? 4.335 5.014 -5.955 1.00 88.62 86 SER A C 1
ATOM 597 O O . SER A 1 86 ? 4.770 5.241 -7.083 1.00 88.62 86 SER A O 1
ATOM 599 N N . GLY A 1 87 ? 4.142 3.764 -5.517 1.00 87.19 87 GLY A N 1
ATOM 600 C CA . GLY A 1 87 ? 4.658 2.557 -6.179 1.00 87.19 87 GLY A CA 1
ATOM 601 C C . GLY A 1 87 ? 3.974 2.142 -7.487 1.00 87.19 87 GLY A C 1
ATOM 602 O O . GLY A 1 87 ? 4.452 1.215 -8.134 1.00 87.19 87 GLY A O 1
ATOM 603 N N . ALA A 1 88 ? 2.894 2.811 -7.903 1.00 90.69 88 ALA A N 1
ATOM 604 C CA . ALA A 1 88 ? 2.064 2.388 -9.036 1.00 90.69 88 ALA A CA 1
ATOM 605 C C . ALA A 1 88 ? 2.851 2.227 -10.350 1.00 90.69 88 ALA A C 1
ATOM 607 O O . ALA A 1 88 ? 2.724 1.201 -11.014 1.00 90.69 88 ALA A O 1
ATOM 608 N N . VAL A 1 89 ? 3.703 3.200 -10.695 1.00 90.69 89 VAL A N 1
ATOM 609 C CA . VAL A 1 89 ? 4.486 3.161 -11.943 1.00 90.69 89 VAL A CA 1
ATOM 610 C C . VAL A 1 89 ? 5.509 2.026 -11.917 1.00 90.69 89 VAL A C 1
ATOM 612 O O . VAL A 1 89 ? 5.587 1.264 -12.870 1.00 90.69 89 VAL A O 1
ATOM 615 N N . GLY A 1 90 ? 6.250 1.862 -10.816 1.00 87.56 90 GLY A N 1
ATOM 616 C CA . GLY A 1 90 ? 7.261 0.804 -10.711 1.00 87.56 90 GLY A CA 1
ATOM 617 C C . GLY A 1 90 ? 6.653 -0.602 -10.750 1.00 87.56 90 GLY A C 1
ATOM 618 O O . GLY A 1 90 ? 7.163 -1.473 -11.447 1.00 87.56 90 GLY A O 1
ATOM 619 N N . VAL A 1 91 ? 5.513 -0.803 -10.076 1.00 88.50 91 VAL A N 1
ATOM 620 C CA . VAL A 1 91 ? 4.742 -2.056 -10.160 1.00 88.50 91 VAL A CA 1
ATOM 621 C C . VAL A 1 91 ? 4.246 -2.294 -11.588 1.00 88.50 91 VAL A C 1
ATOM 623 O O . VAL A 1 91 ? 4.302 -3.420 -12.078 1.00 88.50 91 VAL A O 1
ATOM 626 N N . GLY A 1 92 ? 3.766 -1.247 -12.266 1.00 89.62 92 GLY A N 1
ATOM 627 C CA . GLY A 1 92 ? 3.336 -1.314 -13.662 1.00 89.62 92 GLY A CA 1
ATOM 628 C C . GLY A 1 92 ? 4.467 -1.734 -14.599 1.00 89.62 92 GLY A C 1
ATOM 629 O O . GLY A 1 92 ? 4.302 -2.697 -15.342 1.00 89.62 92 GLY A O 1
ATOM 630 N N . CYS A 1 93 ? 5.630 -1.082 -14.509 1.00 89.81 93 CYS A N 1
ATOM 631 C CA . CYS A 1 93 ? 6.820 -1.438 -15.285 1.00 89.81 93 CYS A CA 1
ATOM 632 C C . CYS A 1 93 ? 7.219 -2.902 -15.064 1.00 89.81 93 CYS A C 1
ATOM 634 O O . CYS A 1 93 ? 7.408 -3.625 -16.037 1.00 89.81 93 CYS A O 1
ATOM 636 N N . GLN A 1 94 ? 7.247 -3.375 -13.811 1.00 85.88 94 GLN A N 1
ATOM 637 C CA . GLN A 1 94 ? 7.562 -4.774 -13.511 1.00 85.88 94 GLN A CA 1
ATOM 638 C C . GLN A 1 94 ? 6.539 -5.746 -14.120 1.00 85.88 94 GLN A C 1
ATOM 640 O O . GLN A 1 94 ? 6.920 -6.746 -14.723 1.00 85.88 94 GLN A O 1
ATOM 645 N N . ARG A 1 95 ? 5.237 -5.462 -13.990 1.00 86.62 95 ARG A N 1
ATOM 646 C CA . ARG A 1 95 ? 4.174 -6.318 -14.546 1.00 86.62 95 ARG A CA 1
ATOM 647 C C . ARG A 1 95 ? 4.189 -6.380 -16.070 1.00 86.62 95 ARG A C 1
ATOM 649 O O . ARG A 1 95 ? 3.777 -7.388 -16.630 1.00 86.62 95 ARG A O 1
ATOM 656 N N . LEU A 1 96 ? 4.626 -5.303 -16.714 1.00 91.62 96 LEU A N 1
ATOM 657 C CA . LEU A 1 96 ? 4.681 -5.172 -18.168 1.00 91.62 96 LEU A CA 1
ATOM 658 C C . LEU A 1 96 ? 6.054 -5.540 -18.756 1.00 91.62 96 LEU A C 1
ATOM 660 O O . LEU A 1 96 ? 6.204 -5.517 -19.972 1.00 91.62 96 LEU A O 1
ATOM 664 N N . GLY A 1 97 ? 7.050 -5.870 -17.924 1.00 88.19 97 GLY A N 1
ATOM 665 C CA . GLY A 1 97 ? 8.410 -6.169 -18.381 1.00 88.19 97 GLY A CA 1
ATOM 666 C C . GLY A 1 97 ? 9.141 -4.964 -18.987 1.00 88.19 97 GLY A C 1
ATOM 667 O O . GLY A 1 97 ? 10.001 -5.142 -19.846 1.00 88.19 97 GLY A O 1
ATOM 668 N N . LEU A 1 98 ? 8.794 -3.740 -18.575 1.00 87.75 98 LEU A N 1
ATOM 669 C CA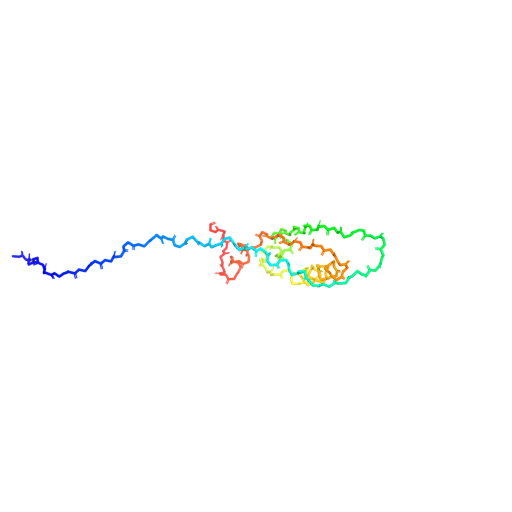 . LEU A 1 98 ? 9.422 -2.513 -19.066 1.00 87.75 98 LEU A CA 1
ATOM 670 C C . LEU A 1 98 ? 10.717 -2.239 -18.297 1.00 87.75 98 LEU A C 1
ATOM 672 O O . LEU A 1 98 ? 10.695 -2.103 -17.073 1.00 87.75 98 LEU A O 1
ATOM 676 N N . ALA A 1 99 ? 11.828 -2.129 -19.025 1.00 80.56 99 ALA A N 1
ATOM 677 C CA . ALA A 1 99 ? 13.137 -1.812 -18.454 1.00 80.56 99 ALA A CA 1
ATOM 678 C C . ALA A 1 99 ? 13.258 -0.342 -18.015 1.00 80.56 99 ALA A C 1
ATOM 680 O O . ALA A 1 99 ? 14.003 -0.032 -17.089 1.00 80.56 99 ALA A O 1
ATOM 681 N N . GLU A 1 100 ? 12.500 0.556 -18.648 1.00 80.31 100 GLU A N 1
ATOM 682 C CA . GLU A 1 100 ? 12.520 1.991 -18.371 1.00 80.31 100 GLU A CA 1
ATOM 683 C C . GLU A 1 100 ? 11.120 2.518 -18.052 1.00 80.31 100 GLU A C 1
ATOM 685 O O . GLU A 1 100 ? 10.093 1.923 -18.399 1.00 80.31 100 GLU A O 1
ATOM 690 N N . ARG A 1 101 ? 11.081 3.645 -17.336 1.00 78.81 101 ARG A N 1
ATOM 691 C CA . ARG A 1 101 ? 9.830 4.342 -17.047 1.00 78.81 101 ARG A CA 1
ATOM 692 C C . ARG A 1 101 ? 9.307 5.043 -18.310 1.00 78.81 101 ARG A C 1
ATOM 694 O O . ARG A 1 101 ? 10.123 5.644 -19.003 1.00 78.81 101 ARG A O 1
ATOM 701 N N . PRO A 1 102 ? 7.984 5.016 -18.557 1.00 73.25 102 PRO A N 1
ATOM 702 C CA . PRO A 1 102 ? 7.352 5.840 -19.586 1.00 73.25 102 PRO A CA 1
ATOM 703 C C . PRO A 1 102 ? 7.501 7.340 -19.317 1.00 73.25 102 PRO A C 1
ATOM 705 O O . PRO A 1 102 ? 7.638 7.722 -18.123 1.00 73.25 102 PRO A O 1
#

Foldseek 3Di:
DDDDDDDDDDDDDDPDPDDPPPDPCPDDDDDDDDDPDDAEEEEAEDELCLQAPPPLLHGPVVSVVVVVVVQVVSVVVPHNYHYHYDNPQSNVCNVVVNPDTD

Sequence (102 aa):
VKTLTPGVGSPLSGPMSSHPPVSPKLSRDRAPGGGDGGRCTIVVKVGTSSILRGDSGTLALSTLACLVETLATLRARGHDVVLVSSGAVGVGCQRLGLAERP

InterPro domains:
  IPR036393 Acetylglutamate kinase-like superfamily [G3DSA:3.40.1160.10] (39-102)
  IPR036393 Acetylglutamate kinase-like superfamily [SSF53633] (41-98)

pLDDT: mean 75.81, std 19.94, range [35.69, 98.19]